Protein AF-A7RLJ4-F1 (afdb_monomer_lite)

Sequence (159 aa):
MVGRREELPMQPDPDSHIIAGSSSRPVVSLSKNRLIIITVVILLVVVLVGVLSGVLSDKYAVERTRREFQNQQKGKRGGVSTTAVSPTTKPNPLGPEPWYKVRLPTNVIPVHYDLFLHPNLTTGTFEGEVEILVDVLQETEYILVHTNGMTVSKSSVPS

pLDDT: mean 76.14, std 19.87, range [31.91, 98.19]

Foldseek 3Di:
DDDDDDDDPDDDDPPPPPPPPPPPDPPDDDDPVNVVVVVVVVVVVVVVVVCVCVVCVVPPPPPPVVVVVVVPPPDDDDDDDDDDDDPPDPDDDPDPDPDDDPDDDPQKAWDDKDKAKDADPVVRDIDIDIDTDIDGNDDDPDDDDDDDPDDDPDDDDDD

Secondary structure (DSSP, 8-state):
----------PPPTT----------------HHHHHHHHHHHHHHHHHHHHHHHHTTTT---SSHHHHHHTTSSS---------------PPPSSS-S--SSSPPSSEEEEEEEEEEEEETTTTEEEEEEEEEEEESS--S------SS----------

Structure (mmCIF, N/CA/C/O backbone):
data_AF-A7RLJ4-F1
#
_entry.id   AF-A7RLJ4-F1
#
loop_
_atom_site.group_PDB
_atom_site.id
_atom_site.type_symbol
_atom_site.label_atom_id
_atom_site.label_alt_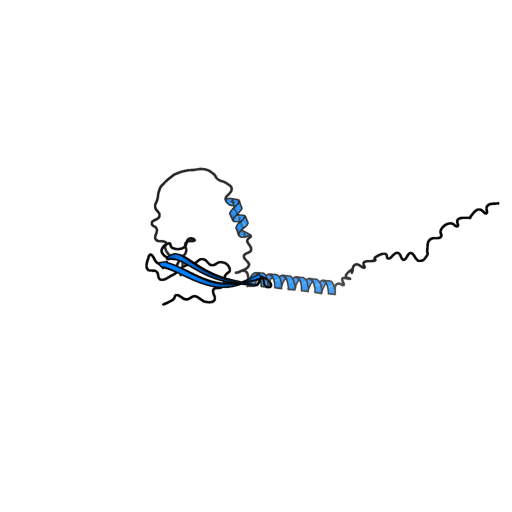id
_atom_site.label_comp_id
_atom_site.label_asym_id
_atom_site.label_entity_id
_atom_site.label_seq_id
_atom_site.pdbx_PDB_ins_code
_atom_site.Cartn_x
_atom_site.Cartn_y
_atom_site.Cartn_z
_atom_site.occupancy
_atom_site.B_iso_or_equiv
_atom_site.auth_seq_id
_atom_site.auth_comp_id
_atom_site.auth_asym_id
_atom_site.auth_atom_id
_atom_site.pdbx_PDB_model_num
ATOM 1 N N . MET A 1 1 ? 39.992 -48.633 -81.758 1.00 44.91 1 MET A N 1
ATOM 2 C CA . MET A 1 1 ? 41.140 -48.164 -80.954 1.00 44.91 1 MET A CA 1
ATOM 3 C C . MET A 1 1 ? 40.666 -47.012 -80.090 1.00 44.91 1 MET A C 1
ATOM 5 O O . MET A 1 1 ? 40.201 -46.014 -80.619 1.00 44.91 1 MET A O 1
ATOM 9 N N . VAL A 1 2 ? 40.659 -47.236 -78.779 1.00 50.72 2 VAL A N 1
ATOM 10 C CA . VAL A 1 2 ? 40.140 -46.332 -77.747 1.00 50.72 2 VAL A CA 1
ATOM 11 C C . VAL A 1 2 ? 41.128 -45.179 -77.557 1.00 50.72 2 VAL A C 1
ATOM 13 O O . VAL A 1 2 ? 42.277 -45.417 -77.193 1.00 50.72 2 VAL A O 1
ATOM 16 N N . GLY A 1 3 ? 40.696 -43.947 -77.829 1.00 58.75 3 GLY A N 1
ATOM 17 C CA . GLY A 1 3 ? 41.466 -42.741 -77.526 1.00 58.75 3 GLY A CA 1
ATOM 18 C C . GLY A 1 3 ? 41.442 -42.472 -76.023 1.00 58.75 3 GLY A C 1
ATOM 19 O O . GLY A 1 3 ? 40.391 -42.169 -75.461 1.00 58.75 3 GLY A O 1
ATOM 20 N N . ARG A 1 4 ? 42.595 -42.643 -75.374 1.00 66.88 4 ARG A N 1
ATOM 21 C CA . ARG A 1 4 ? 42.845 -42.361 -73.955 1.00 66.88 4 ARG A CA 1
ATOM 22 C C . ARG A 1 4 ? 42.588 -40.871 -73.682 1.00 66.88 4 ARG A C 1
ATOM 24 O O . ARG A 1 4 ? 43.203 -40.023 -74.319 1.00 66.88 4 ARG A O 1
ATOM 31 N N . ARG A 1 5 ? 41.662 -40.562 -72.769 1.00 58.84 5 ARG A N 1
ATOM 32 C CA . ARG A 1 5 ? 41.445 -39.206 -72.242 1.00 58.84 5 ARG A CA 1
ATOM 33 C C . ARG A 1 5 ? 42.624 -38.867 -71.327 1.00 58.84 5 ARG A C 1
ATOM 35 O O . ARG A 1 5 ? 42.794 -39.520 -70.304 1.00 58.84 5 ARG A O 1
ATOM 42 N N . GLU A 1 6 ? 43.443 -37.904 -71.726 1.00 67.50 6 GLU A N 1
ATOM 43 C CA . GLU A 1 6 ? 44.441 -37.280 -70.853 1.00 67.50 6 GLU A CA 1
ATOM 44 C C . GLU A 1 6 ? 43.678 -36.354 -69.887 1.00 67.50 6 GLU A C 1
ATOM 46 O O . GLU A 1 6 ? 43.123 -35.339 -70.311 1.00 67.50 6 GLU A O 1
ATOM 51 N N . GLU A 1 7 ? 43.564 -36.729 -68.609 1.00 63.50 7 GLU A N 1
ATOM 52 C CA . GLU A 1 7 ? 43.078 -35.814 -67.571 1.00 63.50 7 GLU A CA 1
ATOM 53 C C . GLU A 1 7 ? 44.151 -34.756 -67.304 1.00 63.50 7 GLU A C 1
ATOM 55 O O . GLU A 1 7 ? 45.237 -35.057 -66.809 1.00 63.50 7 GLU A O 1
ATOM 60 N N . LEU A 1 8 ? 43.853 -33.507 -67.664 1.00 65.44 8 LEU A N 1
ATOM 61 C CA . LEU A 1 8 ? 44.712 -32.367 -67.365 1.00 65.44 8 LEU A CA 1
ATOM 62 C C . LEU A 1 8 ? 44.724 -32.123 -65.846 1.00 65.44 8 LEU A C 1
ATOM 64 O O . LEU A 1 8 ? 43.649 -32.088 -65.239 1.00 65.44 8 LEU A O 1
ATOM 68 N N . PRO A 1 9 ? 45.898 -31.925 -65.216 1.00 68.88 9 PRO A N 1
ATOM 69 C CA . PRO A 1 9 ? 45.961 -31.595 -63.801 1.00 68.88 9 PRO A CA 1
ATOM 70 C C . PRO A 1 9 ? 45.218 -30.281 -63.547 1.00 68.88 9 PRO A C 1
ATOM 72 O O . PRO A 1 9 ? 45.470 -29.261 -64.186 1.00 68.88 9 PRO A O 1
ATOM 75 N N . MET A 1 10 ? 44.269 -30.354 -62.618 1.00 59.31 10 MET A N 1
ATOM 76 C CA . MET A 1 10 ? 43.370 -29.280 -62.216 1.00 59.31 10 MET A CA 1
ATOM 77 C C . MET A 1 10 ? 44.191 -28.074 -61.740 1.00 59.31 10 MET A C 1
ATOM 79 O O . MET A 1 10 ? 44.832 -28.115 -60.689 1.00 59.31 10 MET A O 1
ATOM 83 N N . GLN A 1 11 ? 44.217 -27.014 -62.543 1.00 72.25 11 GLN A N 1
ATOM 84 C CA . GLN A 1 11 ? 44.875 -25.765 -62.185 1.00 72.25 11 GLN A CA 1
ATOM 85 C C . GLN A 1 11 ? 43.960 -25.019 -61.200 1.00 72.25 11 GLN A C 1
ATOM 87 O O . GLN A 1 11 ? 42.762 -24.919 -61.475 1.00 72.25 11 GLN A O 1
ATOM 92 N N . PRO A 1 12 ? 44.465 -24.551 -60.043 1.00 65.00 12 PRO A N 1
ATOM 93 C CA . PRO A 1 12 ? 43.629 -23.882 -59.056 1.00 65.00 12 PRO A CA 1
ATOM 94 C C . PRO A 1 12 ? 43.007 -22.624 -59.669 1.00 65.00 12 PRO A C 1
ATOM 96 O O . PRO A 1 12 ? 43.699 -21.828 -60.305 1.00 65.00 12 PRO A O 1
ATOM 99 N N . ASP A 1 13 ? 41.695 -22.498 -59.491 1.00 69.69 13 ASP A N 1
ATOM 100 C CA . ASP A 1 13 ? 40.877 -21.395 -59.984 1.00 69.69 13 ASP A CA 1
ATOM 101 C C . ASP A 1 13 ? 41.392 -20.058 -59.410 1.00 69.69 13 ASP A C 1
ATOM 103 O O . ASP A 1 13 ? 41.461 -19.918 -58.181 1.00 69.69 13 ASP A O 1
ATOM 107 N N . PRO A 1 14 ? 41.790 -19.082 -60.251 1.00 62.22 14 PRO A N 1
ATOM 108 C CA . PRO A 1 14 ? 42.254 -17.778 -59.781 1.00 62.22 14 PRO A CA 1
ATOM 109 C C . PRO A 1 14 ? 41.171 -16.980 -59.037 1.00 62.22 14 PRO A C 1
ATOM 111 O O . PRO A 1 14 ? 41.517 -16.035 -58.326 1.00 62.22 14 PRO A O 1
ATOM 114 N N . ASP A 1 15 ? 39.900 -17.384 -59.126 1.00 57.25 15 ASP A N 1
ATOM 115 C CA . ASP A 1 15 ? 38.774 -16.652 -58.544 1.00 57.25 15 ASP A CA 1
ATOM 116 C C . ASP A 1 15 ? 38.345 -17.178 -57.164 1.00 57.25 15 ASP A C 1
ATOM 118 O O . ASP A 1 15 ? 37.276 -16.821 -56.655 1.00 57.25 15 ASP A O 1
ATOM 122 N N . SER A 1 16 ? 39.196 -17.960 -56.479 1.00 57.28 16 SER A N 1
ATOM 123 C CA . SER A 1 16 ? 39.023 -18.205 -55.044 1.00 57.28 16 SER A CA 1
ATOM 124 C C . SER A 1 16 ? 39.287 -16.908 -54.267 1.00 57.28 16 SER A C 1
ATOM 126 O O . SER A 1 16 ? 40.357 -16.689 -53.694 1.00 57.28 16 SER A O 1
ATOM 128 N N . HIS A 1 17 ? 38.293 -16.024 -54.243 1.00 54.69 17 HIS A N 1
ATOM 129 C CA . HIS A 1 17 ? 38.220 -14.911 -53.316 1.00 54.69 17 HIS A CA 1
ATOM 130 C C . HIS A 1 17 ? 38.158 -15.478 -51.896 1.00 54.69 17 HIS A C 1
ATOM 132 O O . HIS A 1 17 ? 37.096 -15.730 -51.330 1.00 54.69 17 HIS A O 1
ATOM 138 N N . ILE A 1 18 ? 39.336 -15.675 -51.308 1.00 54.84 18 ILE A N 1
ATOM 139 C CA . ILE A 1 18 ? 39.520 -15.799 -49.871 1.00 54.84 18 ILE A CA 1
ATOM 140 C C . ILE A 1 18 ? 39.026 -14.478 -49.272 1.00 54.84 18 ILE A C 1
ATOM 142 O O . ILE A 1 18 ? 39.761 -13.492 -49.213 1.00 54.84 18 ILE A O 1
ATOM 146 N N . ILE A 1 19 ? 37.768 -14.433 -48.825 1.00 56.25 19 ILE A N 1
ATOM 147 C CA . ILE A 1 19 ? 37.310 -13.379 -47.919 1.00 56.25 19 ILE A CA 1
ATOM 148 C C . ILE A 1 19 ? 37.901 -13.704 -46.547 1.00 56.25 19 ILE A C 1
ATOM 150 O O . ILE A 1 19 ? 37.258 -14.267 -45.663 1.00 56.25 19 ILE A O 1
ATOM 154 N N . ALA A 1 20 ? 39.182 -13.373 -46.386 1.00 55.41 20 ALA A N 1
ATOM 155 C CA . ALA A 1 20 ? 39.788 -13.215 -45.081 1.00 55.41 20 ALA A CA 1
ATOM 156 C C . ALA A 1 20 ? 39.087 -12.028 -44.414 1.00 55.41 20 ALA A C 1
ATOM 158 O O . ALA A 1 20 ? 39.314 -10.870 -44.765 1.00 55.41 20 ALA A O 1
ATOM 159 N N . GLY A 1 21 ? 38.197 -12.324 -43.469 1.00 54.25 21 GLY A N 1
ATOM 160 C CA . GLY A 1 21 ? 37.635 -11.336 -42.563 1.00 54.25 21 GLY A CA 1
ATOM 161 C C . GLY A 1 21 ? 38.750 -10.685 -41.750 1.00 54.25 21 GLY A C 1
ATOM 162 O O . GLY A 1 21 ? 39.074 -11.132 -40.654 1.00 54.25 21 GLY A O 1
ATOM 163 N N . SER A 1 22 ? 39.334 -9.609 -42.275 1.00 52.22 22 SER A N 1
ATOM 164 C CA . SER A 1 22 ? 40.120 -8.673 -41.483 1.00 52.22 22 SER A CA 1
ATOM 165 C C . SER A 1 22 ? 39.142 -7.801 -40.705 1.00 52.22 22 SER A C 1
ATOM 167 O O . SER A 1 22 ? 38.756 -6.709 -41.126 1.00 52.22 22 SER A O 1
ATOM 169 N N . SER A 1 23 ? 38.693 -8.306 -39.554 1.00 56.47 23 SER A N 1
ATOM 170 C CA . SER A 1 23 ? 38.103 -7.453 -38.531 1.00 56.47 23 SER A CA 1
ATOM 171 C C . SER A 1 23 ? 39.199 -6.502 -38.053 1.00 56.47 23 SER A C 1
ATOM 173 O O . SER A 1 23 ? 40.025 -6.850 -37.204 1.00 56.47 23 SER A O 1
ATOM 175 N N . SER A 1 24 ? 39.231 -5.309 -38.637 1.00 56.31 24 SER A N 1
ATOM 176 C CA . SER A 1 24 ? 40.083 -4.218 -38.188 1.00 56.31 24 SER A CA 1
ATOM 177 C C . SER A 1 24 ? 39.654 -3.856 -36.768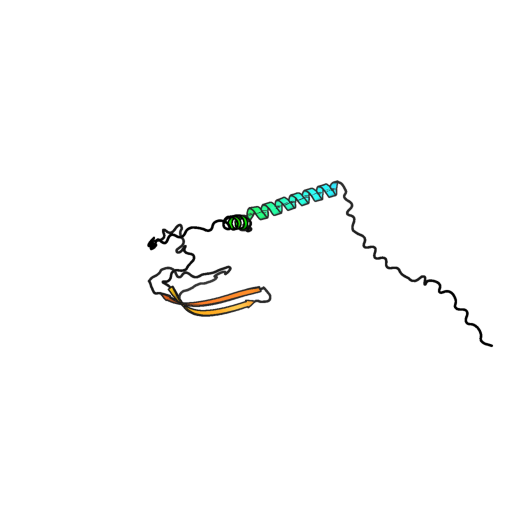 1.00 56.31 24 SER A C 1
ATOM 179 O O . SER A 1 24 ? 38.637 -3.197 -36.558 1.00 56.31 24 SER A O 1
ATOM 181 N N . ARG A 1 25 ? 40.396 -4.344 -35.770 1.00 59.38 25 ARG A N 1
ATOM 182 C CA . ARG A 1 25 ? 40.241 -3.896 -34.386 1.00 59.38 25 ARG A CA 1
ATOM 183 C C . ARG A 1 25 ? 40.599 -2.410 -34.355 1.00 59.38 25 ARG A C 1
ATOM 185 O O . ARG A 1 25 ? 41.710 -2.079 -34.771 1.00 59.38 25 ARG A O 1
ATOM 192 N N . PRO A 1 26 ? 39.722 -1.511 -33.877 1.00 55.09 26 PRO A N 1
ATOM 193 C CA . PRO A 1 26 ? 40.091 -0.116 -33.714 1.00 55.09 26 PRO A CA 1
ATOM 194 C C . PRO A 1 26 ? 41.138 -0.027 -32.599 1.00 55.09 26 PRO A C 1
ATOM 196 O O . PRO A 1 26 ? 40.820 -0.028 -31.412 1.00 55.09 26 PRO A O 1
ATOM 199 N N . VAL A 1 27 ? 42.413 0.004 -32.979 1.00 61.41 27 VAL A N 1
ATOM 200 C CA . VAL A 1 27 ? 43.509 0.343 -32.072 1.00 61.41 27 VAL A CA 1
ATOM 201 C C . VAL A 1 27 ? 43.458 1.851 -31.875 1.00 61.41 27 VAL A C 1
ATOM 203 O O . VAL A 1 27 ? 43.827 2.628 -32.754 1.00 61.41 27 VAL A O 1
ATOM 206 N N . VAL A 1 28 ? 42.918 2.268 -30.731 1.00 63.53 28 VAL A N 1
ATOM 207 C CA . VAL A 1 28 ? 42.845 3.677 -30.344 1.00 63.53 28 VAL A CA 1
ATOM 208 C C . VAL A 1 28 ? 44.274 4.202 -30.210 1.00 63.53 28 VAL A C 1
ATOM 210 O O . VAL A 1 28 ? 45.033 3.751 -29.354 1.00 63.53 28 VAL A O 1
ATOM 213 N N . SER A 1 29 ? 44.660 5.156 -31.055 1.00 66.69 29 SER A N 1
ATOM 214 C CA . SER A 1 29 ? 45.949 5.834 -30.941 1.00 66.69 29 SER A CA 1
ATOM 215 C C . SER A 1 29 ? 45.877 6.880 -29.822 1.00 66.69 29 SER A C 1
ATOM 217 O O . SER A 1 29 ? 45.297 7.961 -29.958 1.00 66.69 29 SER A O 1
ATOM 219 N N . LEU A 1 30 ? 46.434 6.540 -28.658 1.00 59.56 30 LEU A N 1
ATOM 220 C CA . LEU A 1 30 ? 46.489 7.437 -27.506 1.00 59.56 30 LEU A CA 1
ATOM 221 C C . LEU A 1 30 ? 47.633 8.445 -27.673 1.00 59.56 30 LEU A C 1
ATOM 223 O O . LEU A 1 30 ? 48.796 8.138 -27.426 1.00 59.56 30 LEU A O 1
ATOM 227 N N . SER A 1 31 ? 47.302 9.682 -28.044 1.00 74.25 31 SER A N 1
ATOM 228 C CA . SER A 1 31 ? 48.196 10.820 -27.815 1.00 74.25 31 SER A CA 1
ATOM 229 C C . SER A 1 31 ? 48.055 11.317 -26.369 1.00 74.25 31 SER A C 1
ATOM 231 O O . SER A 1 31 ? 46.990 11.199 -25.761 1.00 74.25 31 SER A O 1
ATOM 233 N N . LYS A 1 32 ? 49.125 11.887 -25.798 1.00 77.12 32 LYS A N 1
ATOM 234 C CA . LYS A 1 32 ? 49.188 12.330 -24.387 1.00 77.12 32 LYS A CA 1
ATOM 235 C C . LYS A 1 32 ? 48.008 13.229 -23.984 1.00 77.12 32 LYS A C 1
ATOM 237 O O . LYS A 1 32 ? 47.444 13.057 -22.912 1.00 77.12 32 LYS A O 1
ATOM 242 N N . ASN A 1 33 ? 47.569 14.123 -24.869 1.00 75.44 33 ASN A N 1
ATOM 243 C CA . ASN A 1 33 ? 46.427 15.010 -24.631 1.00 75.44 33 ASN A CA 1
ATOM 244 C C . ASN A 1 33 ? 45.094 14.248 -24.596 1.00 75.44 33 ASN A C 1
ATOM 246 O O . ASN A 1 33 ? 44.237 14.563 -23.779 1.00 75.44 33 ASN A O 1
ATOM 250 N N . ARG A 1 34 ? 44.925 13.214 -25.434 1.00 84.31 34 ARG A N 1
ATOM 251 C CA . ARG A 1 34 ? 43.736 12.347 -25.401 1.00 84.31 34 ARG A CA 1
ATOM 252 C C . ARG A 1 34 ? 43.690 11.533 -24.111 1.00 84.31 34 ARG A C 1
ATOM 254 O O . ARG A 1 34 ? 42.616 11.397 -23.542 1.00 84.31 34 ARG A O 1
ATOM 261 N N . LEU A 1 35 ? 44.841 11.066 -23.617 1.00 82.31 35 LEU A N 1
ATOM 262 C CA . LEU A 1 35 ? 44.933 10.400 -22.315 1.00 82.31 35 LEU A CA 1
ATOM 263 C C . LEU A 1 35 ? 44.501 11.343 -21.181 1.00 82.31 35 LEU A C 1
ATOM 265 O O . LEU A 1 35 ? 43.694 10.941 -20.355 1.00 82.31 35 LEU A O 1
ATOM 269 N N . ILE A 1 36 ? 44.973 12.595 -21.180 1.00 88.00 36 ILE A N 1
ATOM 270 C CA . ILE A 1 36 ? 44.590 13.601 -20.172 1.00 88.00 36 ILE A CA 1
ATOM 271 C C . ILE A 1 36 ? 43.087 13.900 -20.228 1.00 88.00 36 ILE A C 1
ATOM 273 O O . ILE A 1 36 ? 42.430 13.981 -19.197 1.00 88.00 36 ILE A O 1
ATOM 277 N N . ILE A 1 37 ? 42.514 14.035 -21.425 1.00 89.75 37 ILE A N 1
ATOM 278 C CA . ILE A 1 37 ? 41.071 14.260 -21.569 1.00 89.75 37 ILE A CA 1
ATOM 279 C C . ILE A 1 37 ? 40.294 13.055 -21.029 1.00 89.75 37 ILE A C 1
ATOM 281 O O . ILE A 1 37 ? 39.355 13.233 -20.262 1.00 89.75 37 ILE A O 1
ATOM 285 N N . ILE A 1 38 ? 40.705 11.831 -21.367 1.00 90.50 38 ILE A N 1
ATOM 286 C CA . ILE A 1 38 ? 40.050 10.610 -20.887 1.00 90.50 38 ILE A CA 1
ATOM 287 C C . ILE A 1 38 ? 40.150 10.498 -19.360 1.00 90.50 38 ILE A C 1
ATOM 289 O O . ILE A 1 38 ? 39.150 10.185 -18.721 1.00 90.50 38 ILE A O 1
ATOM 293 N N . THR A 1 39 ? 41.303 10.792 -18.751 1.00 89.62 39 THR A N 1
ATOM 294 C CA . THR A 1 39 ? 41.447 10.742 -17.286 1.00 89.62 39 THR A CA 1
ATOM 295 C C . THR A 1 39 ? 40.591 11.796 -16.593 1.00 89.62 39 THR A C 1
ATOM 297 O O . THR A 1 39 ? 39.926 11.474 -15.612 1.00 89.62 39 THR A O 1
ATOM 300 N N . VAL A 1 40 ? 40.535 13.023 -17.120 1.00 94.81 40 VAL A N 1
ATOM 301 C CA . VAL A 1 40 ? 39.655 14.078 -16.595 1.00 94.81 40 VAL A CA 1
ATOM 302 C C . VAL A 1 40 ? 38.186 13.675 -16.724 1.00 94.81 40 VAL A C 1
ATOM 304 O O . VAL A 1 40 ? 37.441 13.815 -15.760 1.00 94.81 40 VAL A O 1
ATOM 307 N N . VAL A 1 41 ? 37.774 13.111 -17.864 1.00 94.94 41 VAL A N 1
ATOM 308 C CA . VAL A 1 41 ? 36.401 12.626 -18.080 1.00 94.94 41 VAL A CA 1
ATOM 309 C C . VAL A 1 41 ? 36.054 11.496 -17.110 1.00 94.94 41 VAL A C 1
ATOM 311 O O . VAL A 1 41 ? 34.984 11.529 -16.511 1.00 94.94 41 VAL A O 1
ATOM 314 N N . ILE A 1 42 ? 36.954 10.532 -16.893 1.00 93.38 42 ILE A N 1
ATOM 315 C CA . ILE A 1 42 ? 36.747 9.442 -15.925 1.00 93.38 42 ILE A CA 1
ATOM 316 C C . ILE A 1 42 ? 36.586 10.001 -14.508 1.00 93.38 42 ILE A C 1
ATOM 318 O O . ILE A 1 42 ? 35.659 9.604 -13.806 1.00 93.38 42 ILE A O 1
ATOM 322 N N . LEU A 1 43 ? 37.436 10.946 -14.091 1.00 93.75 43 LEU A N 1
ATOM 323 C CA . LEU A 1 43 ? 37.313 11.586 -12.777 1.00 93.75 43 LEU A CA 1
ATOM 324 C C . LEU A 1 43 ? 35.986 12.342 -12.637 1.00 93.75 43 LEU A C 1
ATOM 326 O O . LEU A 1 43 ? 35.330 12.232 -11.604 1.00 93.75 43 LEU A O 1
ATOM 330 N N . LEU A 1 44 ? 35.548 13.043 -13.685 1.00 93.94 44 LEU A N 1
ATOM 331 C CA . LEU A 1 44 ? 34.267 13.754 -13.707 1.00 93.94 44 LEU A CA 1
ATOM 332 C C . LEU A 1 44 ? 33.082 12.781 -13.573 1.00 93.94 44 LEU A C 1
ATOM 334 O O . LEU A 1 44 ? 32.160 13.033 -12.799 1.00 93.94 44 LEU A O 1
ATOM 338 N N . VAL A 1 45 ? 33.133 11.631 -14.255 1.00 94.12 45 VAL A N 1
ATOM 339 C CA . VAL A 1 45 ? 32.119 10.569 -14.143 1.00 94.12 45 VAL A CA 1
ATOM 340 C C . VAL A 1 45 ? 32.099 9.963 -12.738 1.00 94.12 45 VAL A C 1
ATOM 342 O O . VAL A 1 45 ? 31.021 9.778 -12.181 1.00 94.12 45 VAL A O 1
ATOM 345 N N . VAL A 1 46 ? 33.260 9.699 -12.130 1.00 93.19 46 VAL A N 1
ATOM 346 C CA . VAL A 1 46 ? 33.343 9.179 -10.752 1.00 93.19 46 VAL A CA 1
ATOM 347 C C . VAL A 1 46 ? 32.737 10.166 -9.753 1.00 93.19 46 VAL A C 1
ATOM 349 O O . VAL A 1 46 ? 31.970 9.754 -8.884 1.00 93.19 46 VAL A O 1
ATOM 352 N N . VAL A 1 47 ? 33.018 11.464 -9.898 1.00 91.00 47 VAL A N 1
ATOM 353 C CA . VAL A 1 47 ? 32.419 12.511 -9.056 1.00 91.00 47 VAL A CA 1
ATOM 354 C C . VAL A 1 47 ? 30.906 12.571 -9.258 1.00 91.00 47 VAL A C 1
ATOM 356 O O . VAL A 1 47 ? 30.175 12.592 -8.274 1.00 91.00 47 VAL A O 1
ATOM 359 N N . LEU A 1 48 ? 30.418 12.524 -10.500 1.00 90.19 48 LEU A N 1
ATOM 360 C CA . LEU A 1 48 ? 28.980 12.502 -10.787 1.00 90.19 48 LEU A CA 1
ATOM 361 C C . LEU A 1 48 ? 28.284 11.294 -10.154 1.00 90.19 48 LEU A C 1
ATOM 363 O O . LEU A 1 48 ? 27.274 11.465 -9.480 1.00 90.19 48 LEU A O 1
ATOM 367 N N . VAL A 1 49 ? 28.830 10.086 -10.309 1.00 88.75 49 VAL A N 1
ATOM 368 C CA . VAL A 1 49 ? 28.266 8.869 -9.702 1.00 88.75 49 VAL A CA 1
ATOM 369 C C . VAL A 1 49 ? 28.307 8.947 -8.175 1.00 88.75 49 VAL A C 1
ATOM 371 O O . VAL A 1 49 ? 27.341 8.559 -7.520 1.00 88.75 49 VAL A O 1
ATOM 374 N N . GLY A 1 50 ? 29.390 9.478 -7.601 1.00 85.25 50 GLY A N 1
ATOM 375 C CA . GLY A 1 50 ? 29.532 9.675 -6.158 1.00 85.25 50 GLY A CA 1
ATOM 376 C C . GLY A 1 50 ? 28.524 10.675 -5.594 1.00 85.25 50 GLY A C 1
ATOM 377 O O . GLY A 1 50 ? 27.889 10.395 -4.582 1.00 85.25 50 GLY A O 1
ATOM 378 N N . VAL A 1 51 ? 28.313 11.803 -6.275 1.00 87.62 51 VAL A N 1
ATOM 379 C CA . VAL A 1 51 ? 27.314 12.811 -5.895 1.00 87.62 51 VAL A CA 1
ATOM 380 C C . VAL A 1 51 ? 25.898 12.264 -6.072 1.00 87.62 51 VAL A C 1
ATOM 382 O O . VAL A 1 51 ? 25.088 12.428 -5.171 1.00 87.62 51 VAL A O 1
ATOM 385 N N . LEU A 1 52 ? 25.595 11.551 -7.162 1.00 80.62 52 LEU A N 1
ATOM 386 C CA . LEU A 1 52 ? 24.289 10.904 -7.359 1.00 80.62 52 LEU A CA 1
ATOM 387 C C . LEU A 1 52 ? 24.006 9.832 -6.296 1.00 80.62 52 LEU A C 1
ATOM 389 O O . LEU A 1 52 ? 22.888 9.746 -5.793 1.00 80.62 52 LEU A O 1
ATOM 393 N N . SER A 1 53 ? 25.021 9.050 -5.919 1.00 73.31 53 SER A N 1
ATOM 394 C CA . SER A 1 53 ? 24.909 8.064 -4.836 1.00 73.31 53 SER A CA 1
ATOM 395 C C . SER A 1 53 ? 24.748 8.745 -3.473 1.00 73.31 53 SER A C 1
ATOM 397 O O . SER A 1 53 ? 23.958 8.285 -2.660 1.00 73.31 53 SER A O 1
ATOM 399 N N . GLY A 1 54 ? 25.464 9.849 -3.230 1.00 73.50 54 GLY A N 1
ATOM 400 C CA . GLY A 1 54 ? 25.452 10.581 -1.962 1.00 73.50 54 GLY A CA 1
ATOM 401 C C . GLY A 1 54 ? 24.200 11.433 -1.736 1.00 73.50 54 GLY A C 1
ATOM 402 O O . GLY A 1 54 ? 23.655 11.428 -0.639 1.00 73.50 54 GLY A O 1
ATOM 403 N N . VAL A 1 55 ? 23.704 12.123 -2.767 1.00 79.12 55 VAL A N 1
ATOM 404 C CA . VAL A 1 55 ? 22.495 12.973 -2.707 1.00 79.12 55 VAL A CA 1
ATOM 405 C C . VAL A 1 55 ? 21.219 12.136 -2.545 1.00 79.12 55 VAL A C 1
ATOM 407 O O . VAL A 1 55 ? 20.203 12.644 -2.081 1.00 79.12 55 VAL A O 1
ATOM 410 N N . LEU A 1 56 ? 21.275 10.838 -2.855 1.00 59.50 56 LEU A N 1
ATOM 411 C CA . LEU A 1 56 ? 20.170 9.896 -2.674 1.00 59.50 56 LEU A CA 1
ATOM 412 C C . LEU A 1 56 ? 20.500 8.776 -1.661 1.00 59.50 56 LEU A C 1
ATOM 414 O O . LEU A 1 56 ? 19.875 7.712 -1.679 1.00 59.50 56 LEU A O 1
ATOM 418 N N . SER A 1 57 ? 21.474 8.993 -0.767 1.00 63.75 57 SER A N 1
ATOM 419 C CA . SER A 1 57 ? 21.886 8.002 0.246 1.00 63.75 57 SER A CA 1
ATOM 420 C C . SER A 1 57 ? 20.790 7.666 1.255 1.00 63.75 57 SER A C 1
ATOM 422 O O . SER A 1 57 ? 20.772 6.549 1.766 1.00 63.75 57 SER A O 1
ATOM 424 N N . ASP A 1 58 ? 19.818 8.553 1.467 1.00 61.44 58 ASP A N 1
ATOM 425 C CA . ASP A 1 58 ? 18.656 8.224 2.299 1.00 61.44 58 ASP A CA 1
ATOM 426 C C . ASP A 1 58 ? 17.738 7.173 1.635 1.00 61.44 58 ASP A C 1
ATOM 428 O O . ASP A 1 58 ? 16.846 6.636 2.290 1.00 61.44 58 ASP A O 1
ATOM 432 N N . LYS A 1 59 ? 17.954 6.828 0.347 1.00 56.94 59 LYS A N 1
ATOM 433 C CA . LYS A 1 59 ? 17.137 5.850 -0.405 1.00 56.94 59 LYS A CA 1
ATOM 434 C C . LYS A 1 59 ? 17.895 4.693 -1.076 1.00 56.94 59 LYS A C 1
ATOM 436 O O . LYS A 1 59 ? 17.255 3.704 -1.421 1.00 56.94 59 LYS A O 1
ATOM 441 N N . TYR A 1 60 ? 19.223 4.743 -1.218 1.00 59.22 60 TYR A N 1
ATOM 442 C CA . TYR A 1 60 ? 20.045 3.638 -1.754 1.00 59.22 60 TYR A CA 1
ATOM 443 C C . TYR A 1 60 ? 20.760 2.817 -0.673 1.00 59.22 60 TYR A C 1
ATOM 445 O O . TYR A 1 60 ? 21.870 2.330 -0.903 1.00 59.22 60 TYR A O 1
ATOM 453 N N . ALA A 1 61 ? 20.147 2.627 0.499 1.00 58.88 61 ALA A N 1
ATOM 454 C CA . ALA A 1 61 ? 20.613 1.662 1.495 1.00 58.88 61 ALA A CA 1
ATOM 455 C C . ALA A 1 61 ? 20.517 0.228 0.931 1.00 58.88 61 ALA A C 1
ATOM 457 O O . ALA A 1 61 ? 19.614 -0.548 1.221 1.00 58.88 61 ALA A O 1
ATOM 458 N N . VAL A 1 62 ? 21.471 -0.112 0.070 1.00 61.28 62 VAL A N 1
ATOM 459 C CA . VAL A 1 62 ? 21.762 -1.447 -0.424 1.00 61.28 62 VAL A CA 1
ATOM 460 C C . VAL A 1 62 ? 22.200 -2.259 0.784 1.00 61.28 62 VAL A C 1
ATOM 462 O O . VAL A 1 62 ? 23.309 -2.074 1.270 1.00 61.28 62 VAL A O 1
ATOM 465 N N . GLU A 1 63 ? 21.281 -3.066 1.317 1.00 59.16 63 GLU A N 1
ATOM 466 C CA . GLU A 1 63 ? 21.329 -4.485 1.734 1.00 59.16 63 GLU A CA 1
ATOM 467 C C . GLU A 1 63 ? 22.674 -5.147 2.170 1.00 59.16 63 GLU A C 1
ATOM 469 O O . GLU A 1 63 ? 22.718 -6.357 2.397 1.00 59.16 63 GLU A O 1
ATOM 474 N N . ARG A 1 64 ? 23.794 -4.430 2.329 1.00 56.81 64 ARG A N 1
ATOM 475 C CA . ARG A 1 64 ? 25.095 -4.960 2.779 1.00 56.81 64 ARG A CA 1
ATOM 476 C C . ARG A 1 64 ? 25.147 -5.141 4.289 1.00 56.81 64 ARG A C 1
ATOM 478 O O . ARG A 1 64 ? 25.742 -6.107 4.751 1.00 56.81 64 ARG A O 1
ATOM 485 N N . THR A 1 65 ? 24.432 -4.317 5.047 1.00 56.16 65 THR A N 1
ATOM 486 C CA . THR A 1 65 ? 24.356 -4.441 6.509 1.00 56.16 65 THR A CA 1
ATOM 487 C C . THR A 1 65 ? 23.589 -5.701 6.943 1.00 56.16 65 THR A C 1
ATOM 489 O O . THR A 1 65 ? 23.901 -6.309 7.963 1.00 56.16 65 THR A O 1
ATOM 492 N N . ARG A 1 66 ? 22.629 -6.184 6.139 1.00 60.94 66 ARG A N 1
ATOM 493 C CA . ARG A 1 66 ? 21.799 -7.351 6.494 1.00 60.94 66 ARG A CA 1
ATOM 494 C C . ARG A 1 66 ? 22.563 -8.681 6.474 1.00 60.94 66 ARG A C 1
ATOM 496 O O . ARG A 1 66 ? 22.211 -9.600 7.216 1.00 60.94 66 ARG A O 1
ATOM 503 N N . ARG A 1 67 ? 23.624 -8.796 5.665 1.00 55.19 67 ARG A N 1
ATOM 504 C CA . ARG A 1 67 ? 24.425 -10.031 5.578 1.00 55.19 67 ARG A CA 1
ATOM 505 C C . ARG A 1 67 ? 25.378 -10.214 6.760 1.00 55.19 67 ARG A C 1
ATOM 507 O O . ARG A 1 67 ? 25.663 -11.354 7.116 1.00 55.19 67 ARG A O 1
ATOM 514 N N . GLU A 1 68 ? 25.798 -9.132 7.412 1.00 59.09 68 GLU A N 1
ATOM 515 C CA . GLU A 1 68 ? 26.623 -9.211 8.625 1.00 59.09 68 GLU A CA 1
ATOM 516 C C . GLU A 1 68 ? 25.793 -9.597 9.861 1.00 59.09 68 GLU A C 1
ATOM 518 O O . GLU A 1 68 ? 26.247 -10.397 10.679 1.00 59.09 68 GLU A O 1
ATOM 523 N N . PHE A 1 69 ? 24.530 -9.156 9.946 1.00 54.16 69 PHE A N 1
ATOM 524 C CA . PHE A 1 69 ? 23.629 -9.534 11.044 1.00 54.16 69 PHE A CA 1
ATOM 525 C C . PHE A 1 69 ? 23.125 -10.986 10.979 1.00 54.16 69 PHE A C 1
ATOM 527 O O . PHE A 1 69 ? 22.923 -11.611 12.020 1.00 54.16 69 PHE A O 1
ATOM 534 N N . GLN A 1 70 ? 22.950 -11.573 9.789 1.00 56.28 70 GLN A N 1
ATOM 535 C CA . GLN A 1 70 ? 22.499 -12.970 9.673 1.00 56.28 70 GLN A CA 1
ATOM 536 C C . GLN A 1 70 ? 23.584 -14.005 10.000 1.00 56.28 70 GLN A C 1
ATOM 538 O O . GLN A 1 70 ? 23.253 -15.129 10.382 1.00 56.28 70 GLN A O 1
ATOM 543 N N . ASN A 1 71 ? 24.867 -13.648 9.905 1.00 53.03 71 ASN A N 1
ATOM 544 C CA . ASN A 1 71 ? 25.955 -14.598 10.144 1.00 53.03 71 ASN A CA 1
ATOM 545 C C . ASN A 1 71 ? 26.336 -14.747 11.632 1.00 53.03 71 ASN A C 1
ATOM 547 O O . ASN A 1 71 ? 27.102 -15.645 11.971 1.00 53.03 71 ASN A O 1
ATOM 551 N N . GLN A 1 72 ? 25.770 -13.932 12.536 1.00 56.59 72 GLN A N 1
ATOM 552 C CA . GLN A 1 72 ? 26.022 -14.033 13.984 1.00 56.59 72 GLN A CA 1
ATOM 553 C C . GLN A 1 72 ? 25.018 -14.908 14.756 1.00 56.59 72 GLN A C 1
ATOM 555 O O . GLN A 1 72 ? 25.291 -15.271 15.897 1.00 56.59 72 GLN A O 1
ATOM 560 N N . GLN A 1 73 ? 23.882 -15.307 14.169 1.00 54.00 73 GLN A N 1
ATOM 561 C CA . GLN A 1 73 ? 22.865 -16.096 14.890 1.00 54.00 73 GLN A CA 1
ATOM 562 C C . GLN A 1 73 ? 22.949 -17.617 14.679 1.00 54.00 73 GLN A C 1
ATOM 564 O O . GLN A 1 73 ? 22.211 -18.372 15.313 1.00 54.00 73 GLN A O 1
ATOM 569 N N . LYS A 1 74 ? 23.891 -18.120 13.871 1.00 45.28 74 LYS A N 1
ATOM 570 C CA . LYS A 1 74 ? 24.104 -19.568 13.691 1.00 45.28 74 LYS A CA 1
ATOM 571 C C . LYS A 1 74 ? 25.092 -20.144 14.716 1.00 45.28 74 LYS A C 1
ATOM 573 O O . LYS A 1 74 ? 26.063 -20.798 14.348 1.00 45.28 74 LYS A O 1
ATOM 578 N N . GLY A 1 75 ? 24.853 -19.920 16.009 1.00 48.28 75 GLY A N 1
ATOM 579 C CA . GLY A 1 75 ? 25.755 -20.448 17.033 1.00 48.28 75 GLY A CA 1
ATOM 580 C C . GLY A 1 75 ? 25.371 -20.203 18.487 1.00 48.28 75 GLY A C 1
ATOM 581 O O . GLY A 1 75 ? 26.139 -19.561 19.188 1.00 48.28 75 GLY A O 1
ATOM 582 N N . LYS A 1 76 ? 24.245 -20.750 18.967 1.00 35.94 76 LYS A N 1
ATOM 583 C CA . LYS A 1 76 ? 24.160 -21.370 20.311 1.00 35.94 76 LYS A CA 1
ATOM 584 C C . LYS A 1 76 ? 22.776 -21.967 20.571 1.00 35.94 76 LYS A C 1
ATOM 586 O O . LYS A 1 76 ? 21.795 -21.262 20.772 1.00 35.94 76 LYS A O 1
ATOM 591 N N . ARG A 1 77 ? 22.723 -23.299 20.586 1.00 53.09 77 ARG A N 1
ATOM 592 C CA . ARG A 1 77 ? 21.666 -24.085 21.229 1.00 53.09 77 ARG A CA 1
ATOM 593 C C . ARG A 1 77 ? 21.935 -24.128 22.734 1.00 53.09 77 ARG A C 1
ATOM 595 O O . ARG A 1 77 ? 23.081 -24.339 23.122 1.00 53.09 77 ARG A O 1
ATOM 602 N N . GLY A 1 78 ? 20.876 -24.062 23.537 1.00 35.88 78 GLY A N 1
ATOM 603 C CA . GLY A 1 78 ? 20.853 -24.658 24.875 1.00 35.88 78 GLY A CA 1
ATOM 604 C C . GLY A 1 78 ? 20.191 -23.793 25.942 1.00 35.88 78 GLY A C 1
ATOM 605 O O . GLY A 1 78 ? 20.744 -22.766 26.316 1.00 35.88 78 GLY A O 1
ATOM 606 N N . GLY A 1 79 ? 19.061 -24.267 26.476 1.00 32.53 79 GLY A N 1
ATOM 607 C CA . GLY A 1 79 ? 18.571 -23.859 27.797 1.00 32.53 79 GLY A CA 1
ATOM 608 C C . GLY A 1 79 ? 17.087 -23.519 27.853 1.00 32.53 79 GLY A C 1
ATOM 609 O O . GLY A 1 79 ? 16.711 -22.362 27.738 1.00 32.53 79 GLY A O 1
ATOM 610 N N . VAL A 1 80 ? 16.251 -24.536 28.065 1.00 45.22 80 VAL A N 1
ATOM 611 C CA . VAL A 1 80 ? 14.846 -24.398 28.473 1.00 45.22 80 VAL A CA 1
ATOM 612 C C . VAL A 1 80 ? 14.779 -23.773 29.870 1.00 45.22 80 VAL A C 1
ATOM 614 O O . VAL A 1 80 ? 15.451 -24.241 30.786 1.00 45.22 80 VAL A O 1
ATOM 617 N N . SER A 1 81 ? 13.913 -22.779 30.057 1.00 37.50 81 SER A N 1
ATOM 618 C CA . SER A 1 81 ? 13.163 -22.597 31.303 1.00 37.50 81 SER A CA 1
ATOM 619 C C . SER A 1 81 ? 11.866 -21.857 31.012 1.00 37.50 81 SER A C 1
ATOM 621 O O . SER A 1 81 ? 11.844 -20.726 30.532 1.00 37.50 81 SER A O 1
ATOM 623 N N . THR A 1 82 ? 10.784 -22.573 31.273 1.00 44.84 82 THR A N 1
ATOM 624 C CA . THR A 1 82 ? 9.398 -22.137 31.275 1.00 44.84 82 THR A CA 1
ATOM 625 C C . THR A 1 82 ? 9.183 -21.164 32.432 1.00 44.84 82 THR A C 1
ATOM 627 O O . THR A 1 82 ? 9.305 -21.569 33.582 1.00 44.84 82 THR A O 1
ATOM 630 N N . THR A 1 83 ? 8.787 -19.925 32.144 1.00 31.91 83 THR A N 1
ATOM 631 C CA . THR A 1 83 ? 8.040 -19.098 33.101 1.00 31.91 83 THR A CA 1
ATOM 632 C C . THR A 1 83 ? 6.951 -18.376 32.328 1.00 31.91 83 THR A C 1
ATOM 634 O O . THR A 1 83 ? 7.224 -17.511 31.497 1.00 31.91 83 THR A O 1
ATOM 637 N N . ALA A 1 84 ? 5.706 -18.774 32.580 1.00 51.78 84 ALA A N 1
ATOM 638 C CA . ALA A 1 84 ? 4.531 -18.049 32.140 1.00 51.78 84 ALA A CA 1
ATOM 639 C C . ALA A 1 84 ? 4.551 -16.647 32.765 1.00 51.78 84 ALA A C 1
ATOM 641 O O . ALA A 1 84 ? 4.400 -16.500 33.975 1.00 51.78 84 ALA A O 1
ATOM 642 N N . VAL A 1 85 ? 4.738 -15.625 31.933 1.00 41.84 85 VAL A N 1
ATOM 643 C CA . VAL A 1 85 ? 4.453 -14.232 32.277 1.00 41.84 85 VAL A CA 1
ATOM 644 C C . VAL A 1 85 ? 3.602 -13.632 31.166 1.00 41.84 85 VAL A C 1
ATOM 646 O O . VAL A 1 85 ? 4.046 -13.451 30.033 1.00 41.84 85 VAL A O 1
ATOM 649 N N . SER A 1 86 ? 2.342 -13.363 31.496 1.00 44.16 86 SER A N 1
ATOM 650 C CA . SER A 1 86 ? 1.448 -12.525 30.703 1.00 44.16 86 SER A CA 1
ATOM 651 C C . SER A 1 86 ? 2.089 -11.153 30.474 1.00 44.16 86 SER A C 1
ATOM 653 O O . SER A 1 86 ? 2.478 -10.516 31.454 1.00 44.16 86 SER A O 1
ATOM 655 N N . PRO A 1 87 ? 2.154 -10.625 29.241 1.00 48.69 87 PRO A N 1
ATOM 656 C CA . PRO A 1 87 ? 2.521 -9.237 29.036 1.00 48.69 87 PRO A CA 1
ATOM 657 C C . PRO A 1 87 ? 1.252 -8.381 28.947 1.00 48.69 87 PRO A C 1
ATOM 659 O O . PRO A 1 87 ? 0.772 -8.070 27.858 1.00 48.69 87 PRO A O 1
ATOM 662 N N . THR A 1 88 ? 0.725 -7.946 30.093 1.00 47.94 88 THR A N 1
ATOM 663 C CA . THR A 1 88 ? -0.075 -6.712 30.140 1.00 47.94 88 THR A CA 1
ATOM 664 C C . THR A 1 88 ? 0.902 -5.545 30.242 1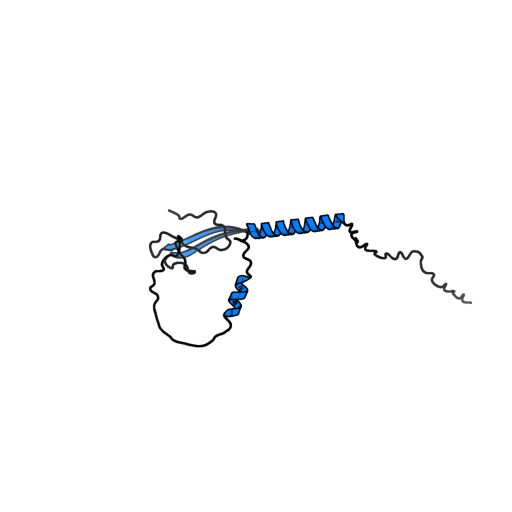.00 47.94 88 THR A C 1
ATOM 666 O O . THR A 1 88 ? 1.118 -4.992 31.315 1.00 47.94 88 THR A O 1
ATOM 669 N N . THR A 1 89 ? 1.509 -5.166 29.120 1.00 44.53 89 THR A N 1
ATOM 670 C CA . THR A 1 89 ? 2.238 -3.898 29.017 1.00 44.53 89 THR A CA 1
ATOM 671 C C . THR A 1 89 ? 1.529 -3.072 27.967 1.00 44.53 89 THR A C 1
ATOM 673 O O . THR A 1 89 ? 1.610 -3.377 26.775 1.00 44.53 89 THR A O 1
ATOM 676 N N . LYS A 1 90 ? 0.790 -2.051 28.426 1.00 53.56 90 LYS A N 1
ATOM 677 C CA . LYS A 1 90 ? 0.247 -1.004 27.561 1.00 53.56 90 LYS A CA 1
ATOM 678 C C . LYS A 1 90 ? 1.432 -0.428 26.791 1.00 53.56 90 LYS A C 1
ATOM 680 O O . LYS A 1 90 ? 2.347 0.107 27.419 1.00 53.56 90 LYS A O 1
ATOM 685 N N . PRO A 1 91 ? 1.476 -0.612 25.473 1.00 56.84 91 PRO A N 1
ATOM 686 C CA . PRO A 1 91 ? 2.659 -0.256 24.735 1.00 56.84 91 PRO A CA 1
ATOM 687 C C . PRO A 1 91 ? 2.760 1.292 24.705 1.00 56.84 91 PRO A C 1
ATOM 689 O O . PRO A 1 91 ? 1.874 1.949 24.164 1.00 56.84 91 PRO A O 1
ATOM 692 N N . ASN A 1 92 ? 3.814 1.887 25.280 1.00 57.44 92 ASN A N 1
ATOM 693 C CA . ASN A 1 92 ? 4.076 3.333 25.204 1.00 57.44 92 ASN A CA 1
ATOM 694 C C . ASN A 1 92 ? 4.404 3.719 23.744 1.00 57.44 92 ASN A C 1
ATOM 696 O O . ASN A 1 92 ? 5.373 3.172 23.212 1.00 57.44 92 ASN A O 1
ATOM 700 N N . PRO A 1 93 ? 3.619 4.566 23.054 1.00 58.78 93 PRO A N 1
ATOM 701 C CA . PRO A 1 93 ? 3.874 4.882 21.652 1.00 58.78 93 PRO A CA 1
ATOM 702 C C . PRO A 1 93 ? 5.197 5.647 21.524 1.00 58.78 93 PRO A C 1
ATOM 704 O O . PRO A 1 93 ? 5.385 6.709 22.109 1.00 58.78 93 PRO A O 1
ATOM 707 N N . LEU A 1 94 ? 6.136 5.076 20.769 1.00 58.12 94 LEU A N 1
ATOM 708 C CA . LEU A 1 94 ? 7.481 5.619 20.543 1.00 58.12 94 LEU A CA 1
ATOM 709 C C . LEU A 1 94 ? 7.519 6.689 19.428 1.00 58.12 94 LEU A C 1
ATOM 711 O O . LEU A 1 94 ? 8.582 6.980 18.886 1.00 58.12 94 LEU A O 1
ATOM 715 N N . GLY A 1 95 ? 6.374 7.270 19.066 1.00 67.88 95 GLY A N 1
ATOM 716 C CA . GLY A 1 95 ? 6.244 8.235 17.976 1.00 67.88 95 GLY A CA 1
ATOM 717 C C . GLY A 1 95 ? 4.788 8.648 17.722 1.00 67.88 95 GLY A C 1
ATOM 718 O O . GLY A 1 95 ? 3.898 8.190 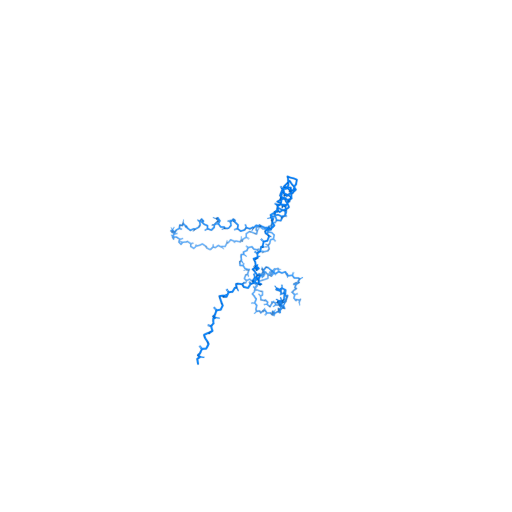18.437 1.00 67.88 95 GLY A O 1
ATOM 719 N N . PRO A 1 96 ? 4.536 9.500 16.711 1.00 79.25 96 PRO A N 1
ATOM 720 C CA . PRO A 1 96 ? 3.209 10.040 16.391 1.00 79.25 96 PRO A CA 1
ATOM 721 C C . PRO A 1 96 ? 2.277 9.042 15.683 1.00 79.25 96 PRO A C 1
ATOM 723 O O . PRO A 1 96 ? 1.167 9.404 15.307 1.00 79.25 96 PRO A O 1
ATOM 726 N N . GLU A 1 97 ? 2.725 7.811 15.438 1.00 82.75 97 GLU A N 1
ATOM 727 C CA . GLU A 1 97 ? 1.966 6.845 14.650 1.00 82.75 97 GLU A CA 1
ATOM 728 C C . GLU A 1 97 ? 0.890 6.154 15.505 1.00 82.75 97 GLU A C 1
ATOM 730 O O . GLU A 1 97 ? 1.187 5.719 16.624 1.00 82.75 97 GLU A O 1
ATOM 735 N N . PRO A 1 98 ? -0.351 6.000 15.000 1.00 86.94 98 PRO A N 1
ATOM 736 C CA . PRO A 1 98 ? -1.441 5.379 15.756 1.00 86.94 98 PRO A CA 1
ATOM 737 C C . PRO A 1 98 ? -1.189 3.895 16.069 1.00 86.94 98 PRO A C 1
ATOM 739 O O . PRO A 1 98 ? -1.881 3.310 16.905 1.00 86.94 98 PRO A O 1
ATOM 742 N N . TRP A 1 99 ? -0.202 3.265 15.417 1.00 90.62 99 TRP A N 1
ATOM 743 C CA . TRP A 1 99 ? 0.126 1.859 15.606 1.00 90.62 99 TRP A CA 1
ATOM 744 C C . TRP A 1 99 ? 1.577 1.536 15.278 1.00 90.62 99 TRP A C 1
ATOM 746 O O . TRP A 1 99 ? 2.187 2.137 14.408 1.00 90.62 99 TRP A O 1
ATOM 756 N N . TYR A 1 100 ? 2.131 0.551 15.977 1.00 89.75 100 TYR A N 1
ATOM 757 C CA . TYR A 1 100 ? 3.557 0.215 15.879 1.00 89.75 100 TYR A CA 1
ATOM 758 C C . TYR A 1 100 ? 3.850 -1.278 16.029 1.00 89.75 100 TYR A C 1
ATOM 760 O O . TYR A 1 100 ? 5.002 -1.712 15.976 1.00 89.75 100 TYR A O 1
ATOM 768 N N . LYS A 1 101 ? 2.816 -2.091 16.264 1.00 91.25 101 LYS A N 1
ATOM 769 C CA . LYS A 1 101 ? 2.960 -3.544 16.232 1.00 91.25 101 LYS A CA 1
ATOM 770 C C . LYS A 1 101 ? 2.885 -3.995 14.780 1.00 91.25 101 LYS A C 1
ATOM 772 O O . LYS A 1 101 ? 2.075 -3.497 14.010 1.00 91.25 101 LYS A O 1
ATOM 777 N N . VAL A 1 102 ? 3.667 -5.018 14.441 1.00 91.38 102 VAL A N 1
ATOM 778 C CA . VAL A 1 102 ? 3.641 -5.631 13.101 1.00 91.38 102 VAL A CA 1
ATOM 779 C C . VAL A 1 102 ? 2.253 -6.189 12.754 1.00 91.38 102 VAL A C 1
ATOM 781 O O . VAL A 1 102 ? 1.843 -6.162 11.599 1.00 91.38 102 VAL A O 1
ATOM 784 N N . ARG A 1 103 ? 1.525 -6.714 13.748 1.00 94.38 103 ARG A N 1
ATOM 785 C CA . ARG A 1 103 ? 0.147 -7.199 13.585 1.00 94.38 103 ARG A CA 1
ATOM 786 C C . ARG A 1 103 ? -0.828 -6.051 13.778 1.00 94.38 103 ARG A C 1
ATOM 788 O O . ARG A 1 103 ? -0.671 -5.319 14.751 1.00 94.38 103 ARG A O 1
ATOM 795 N N . LEU A 1 104 ? -1.830 -5.952 12.909 1.00 95.25 104 LEU A N 1
ATOM 796 C CA . LEU A 1 104 ? -2.929 -4.996 13.043 1.00 95.25 104 LEU A CA 1
ATOM 797 C C . LEU A 1 104 ? -3.713 -5.201 14.353 1.00 95.25 104 LEU A C 1
ATOM 799 O O . LEU A 1 104 ? -3.677 -6.298 14.928 1.00 95.25 104 LEU A O 1
ATOM 803 N N . PRO A 1 105 ? -4.416 -4.162 14.836 1.00 94.75 105 PRO A N 1
ATOM 804 C CA . PRO A 1 105 ? -5.396 -4.317 15.900 1.00 94.75 105 PRO A CA 1
ATOM 805 C C . PRO A 1 105 ? -6.483 -5.328 15.526 1.00 94.75 105 PRO A C 1
ATOM 807 O O . PRO A 1 105 ? -6.806 -5.508 14.356 1.00 94.75 105 PRO A O 1
ATOM 810 N N . THR A 1 106 ? -7.081 -5.966 16.528 1.00 94.75 106 THR A N 1
ATOM 811 C CA . THR A 1 106 ? -8.123 -6.988 16.332 1.00 94.75 106 THR A CA 1
ATOM 812 C C . THR A 1 106 ? -9.547 -6.442 16.466 1.00 94.75 106 THR A C 1
ATOM 814 O O . THR A 1 106 ? -10.491 -7.222 16.460 1.00 94.75 106 THR A O 1
ATOM 817 N N . ASN A 1 107 ? -9.718 -5.130 16.650 1.00 95.56 107 ASN A N 1
ATOM 818 C CA . ASN A 1 107 ? -11.022 -4.492 16.859 1.00 95.56 107 ASN A CA 1
ATOM 819 C C . ASN A 1 107 ? -11.752 -4.115 15.561 1.00 95.56 107 ASN A C 1
ATOM 821 O O . ASN A 1 107 ? -12.912 -3.726 15.633 1.00 95.56 107 ASN A O 1
ATOM 825 N N . VAL A 1 108 ? -11.099 -4.228 14.403 1.00 96.69 108 VAL A N 1
ATOM 826 C CA . VAL A 1 108 ? -11.721 -4.048 13.085 1.00 96.69 108 VAL A CA 1
ATOM 827 C C . VAL A 1 108 ? -11.523 -5.335 12.298 1.00 96.69 108 VAL A C 1
ATOM 829 O O . VAL A 1 108 ? -10.387 -5.748 12.060 1.00 96.69 108 VAL A O 1
ATOM 832 N N . ILE A 1 109 ? -12.620 -5.989 11.928 1.00 97.00 109 ILE A N 1
ATOM 833 C CA . ILE A 1 109 ? -12.610 -7.279 11.239 1.00 97.00 109 ILE A CA 1
ATOM 834 C C . ILE A 1 109 ? -13.174 -7.090 9.831 1.00 97.00 109 ILE A C 1
ATOM 836 O O . ILE A 1 109 ? -14.329 -6.698 9.698 1.00 97.00 109 ILE A O 1
ATOM 840 N N . PRO A 1 110 ? -12.412 -7.375 8.764 1.00 97.06 110 PRO A N 1
ATOM 841 C CA . PRO A 1 110 ? -12.962 -7.353 7.418 1.00 97.06 110 PRO A CA 1
ATOM 842 C C . PRO A 1 110 ? -13.951 -8.508 7.221 1.00 97.06 110 PRO A C 1
ATOM 844 O O . PRO A 1 110 ? -13.660 -9.658 7.550 1.00 97.06 110 PRO A O 1
ATOM 847 N N . VAL A 1 111 ? -15.111 -8.185 6.661 1.00 97.75 111 VAL A N 1
ATOM 848 C CA . VAL A 1 111 ? -16.204 -9.114 6.354 1.00 97.75 111 VAL A CA 1
ATOM 849 C C . VAL A 1 111 ? -16.209 -9.460 4.867 1.00 97.75 111 VAL A C 1
ATOM 851 O O . VAL A 1 111 ? -16.339 -10.630 4.508 1.00 97.75 111 VAL A O 1
ATOM 854 N N . HIS A 1 112 ? -16.046 -8.458 3.999 1.00 98.19 112 HIS A N 1
ATOM 855 C CA . HIS A 1 112 ? -16.052 -8.636 2.548 1.00 98.19 112 HIS A CA 1
ATOM 856 C C . HIS A 1 112 ? -15.113 -7.654 1.846 1.00 98.19 112 HIS A C 1
ATOM 858 O O . HIS A 1 112 ? -14.855 -6.564 2.357 1.00 98.19 112 HIS A O 1
ATOM 864 N N . TYR A 1 113 ? -14.621 -8.059 0.677 1.00 97.50 113 TYR A N 1
ATOM 865 C CA . TYR A 1 113 ? -1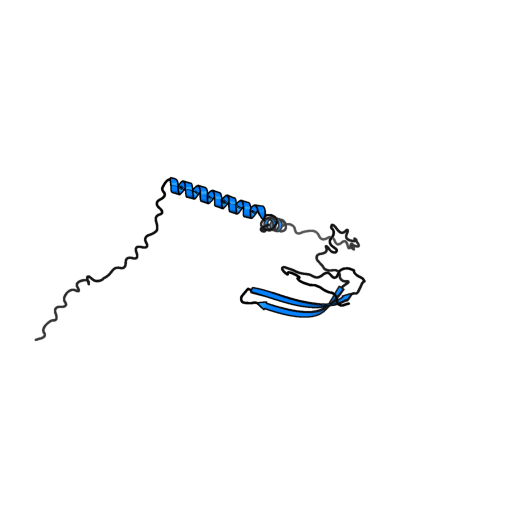3.794 -7.241 -0.200 1.00 97.50 113 TYR A CA 1
ATOM 866 C C . TYR A 1 113 ? -14.377 -7.267 -1.605 1.00 97.50 113 TYR A C 1
ATOM 868 O O . TYR A 1 113 ? -14.398 -8.330 -2.227 1.00 97.50 113 TYR A O 1
ATOM 876 N N . ASP A 1 114 ? -14.731 -6.096 -2.117 1.00 98.00 114 ASP A N 1
ATOM 877 C CA . ASP A 1 114 ? -15.014 -5.904 -3.533 1.00 98.00 114 ASP A CA 1
ATOM 878 C C . ASP A 1 114 ? -13.770 -5.312 -4.193 1.00 98.00 114 ASP A C 1
ATOM 880 O O . ASP A 1 114 ? -13.288 -4.241 -3.822 1.00 98.00 114 ASP A O 1
ATOM 884 N N . LEU A 1 115 ? -13.193 -6.065 -5.131 1.00 97.44 115 LEU A N 1
ATOM 885 C CA . LEU A 1 115 ? -11.900 -5.766 -5.745 1.00 97.44 115 LEU A CA 1
ATOM 886 C C . LEU A 1 115 ? -12.061 -5.536 -7.244 1.00 97.44 115 LEU A C 1
ATOM 888 O O . LEU A 1 115 ? -12.408 -6.454 -7.989 1.00 97.44 115 LEU A O 1
ATOM 892 N N . PHE A 1 116 ? -11.700 -4.339 -7.696 1.00 97.75 116 PHE A N 1
ATOM 893 C CA . PHE A 1 116 ? -11.585 -4.003 -9.109 1.00 97.75 116 PHE A CA 1
ATOM 894 C C . PHE A 1 116 ? -10.119 -3.779 -9.458 1.00 97.75 116 PHE A C 1
ATOM 896 O O . PHE A 1 116 ? -9.443 -2.958 -8.843 1.00 97.75 116 PHE A O 1
ATOM 903 N N . LEU A 1 117 ? -9.621 -4.508 -10.456 1.00 97.62 117 LEU A N 1
ATOM 904 C CA . LEU A 1 117 ? -8.225 -4.448 -10.878 1.00 97.62 117 LEU A CA 1
ATOM 905 C C . LEU A 1 117 ? -8.132 -4.282 -12.395 1.00 97.62 117 LEU A C 1
ATOM 907 O O . LEU A 1 117 ? -8.667 -5.083 -13.158 1.00 97.62 117 LEU A O 1
ATOM 911 N N . HIS A 1 118 ? -7.376 -3.277 -12.815 1.00 97.81 118 HIS A N 1
ATOM 912 C CA . HIS A 1 118 ? -7.070 -2.942 -14.198 1.00 97.81 118 HIS A CA 1
ATOM 913 C C . HIS A 1 118 ? -5.558 -3.086 -14.433 1.00 97.81 118 HIS A C 1
ATOM 915 O O . HIS A 1 118 ? -4.808 -2.111 -14.326 1.00 97.81 118 HIS A O 1
ATOM 921 N N . PRO A 1 119 ? -5.067 -4.307 -14.712 1.00 97.56 119 PRO A N 1
ATOM 922 C CA . PRO A 1 119 ? -3.664 -4.521 -15.032 1.00 97.56 119 PRO A CA 1
ATOM 923 C C . PRO A 1 119 ? -3.358 -4.066 -16.465 1.00 97.56 119 PRO A C 1
ATOM 925 O O . PRO A 1 119 ? -4.043 -4.439 -17.416 1.00 97.56 119 PRO A O 1
ATOM 928 N N . ASN A 1 120 ? -2.271 -3.320 -16.634 1.00 98.00 120 ASN A N 1
ATOM 929 C CA . ASN A 1 120 ? -1.688 -3.000 -17.928 1.00 98.00 120 ASN A CA 1
ATOM 930 C C . ASN A 1 120 ? -0.433 -3.853 -18.144 1.00 98.00 120 ASN A C 1
ATOM 932 O O . ASN A 1 120 ? 0.627 -3.602 -17.572 1.00 98.00 120 ASN A O 1
ATOM 936 N N . LEU A 1 121 ? -0.552 -4.870 -18.997 1.00 97.88 121 LEU A N 1
ATOM 937 C CA . LEU A 1 121 ? 0.531 -5.822 -19.259 1.00 97.88 121 LEU A CA 1
ATOM 938 C C . LEU A 1 121 ? 1.616 -5.269 -20.192 1.00 97.88 121 LEU A C 1
ATOM 940 O O . LEU A 1 121 ? 2.722 -5.800 -20.217 1.00 97.88 121 LEU A O 1
ATOM 944 N N . THR A 1 122 ? 1.324 -4.208 -20.947 1.00 98.00 122 THR A N 1
ATOM 945 C CA . THR A 1 122 ? 2.309 -3.550 -21.815 1.00 98.00 122 THR A CA 1
ATOM 946 C C . THR A 1 122 ? 3.281 -2.709 -20.994 1.00 98.00 122 THR A C 1
ATOM 948 O O . THR A 1 122 ? 4.478 -2.723 -21.263 1.00 98.00 122 THR A O 1
ATOM 951 N N . THR A 1 123 ? 2.780 -1.995 -19.983 1.00 97.75 123 THR A N 1
ATOM 952 C CA . THR A 1 123 ? 3.602 -1.173 -19.078 1.00 97.75 123 THR A CA 1
ATOM 953 C C . THR A 1 123 ? 4.036 -1.917 -17.816 1.00 97.75 123 THR A C 1
ATOM 955 O O . THR A 1 123 ? 4.930 -1.445 -17.118 1.00 97.75 123 THR A O 1
ATOM 958 N N . GLY A 1 124 ? 3.424 -3.064 -17.506 1.00 96.88 124 GLY A N 1
ATOM 959 C CA . GLY A 1 124 ? 3.677 -3.812 -16.274 1.00 96.88 124 GLY A CA 1
ATOM 960 C C . GLY A 1 124 ? 3.145 -3.112 -15.019 1.00 96.88 124 GLY A C 1
ATOM 961 O O . GLY A 1 124 ? 3.697 -3.297 -13.938 1.00 96.88 124 GLY A O 1
ATOM 962 N N . THR A 1 125 ? 2.105 -2.287 -15.156 1.00 97.31 125 THR A N 1
ATOM 963 C CA . THR A 1 125 ? 1.495 -1.524 -14.055 1.00 97.31 125 THR A CA 1
ATOM 964 C C . THR A 1 125 ? 0.071 -1.998 -13.786 1.00 97.31 125 THR A C 1
ATOM 966 O O . THR A 1 125 ? -0.502 -2.755 -14.568 1.00 97.31 125 THR A O 1
ATOM 969 N N . PHE A 1 126 ? -0.521 -1.564 -12.677 1.00 96.81 126 PHE A N 1
ATOM 970 C CA . PHE A 1 126 ? -1.928 -1.815 -12.389 1.00 96.81 126 PHE A CA 1
ATOM 971 C C . PHE A 1 126 ? -2.566 -0.602 -11.723 1.00 96.81 126 PHE A C 1
ATOM 973 O O . PHE A 1 126 ? -1.901 0.148 -11.009 1.00 96.81 126 PHE A O 1
ATOM 980 N N . GLU A 1 127 ? -3.864 -0.456 -11.942 1.00 97.81 127 GLU A N 1
ATOM 981 C CA . GLU A 1 127 ? -4.739 0.466 -11.225 1.00 97.81 127 GLU A CA 1
ATOM 982 C C . GLU A 1 127 ? -5.939 -0.316 -10.699 1.00 97.81 127 GLU A C 1
ATOM 984 O O . GLU A 1 127 ? -6.229 -1.411 -11.181 1.00 97.81 127 GLU A O 1
ATOM 989 N N . GLY A 1 128 ? -6.633 0.201 -9.695 1.00 96.88 128 GLY A N 1
ATOM 990 C CA . GLY A 1 128 ? -7.758 -0.517 -9.121 1.00 96.88 128 GLY A CA 1
ATOM 991 C C . GLY A 1 128 ? -8.433 0.220 -7.983 1.00 96.88 128 GLY A C 1
ATOM 992 O O . GLY A 1 128 ? -7.960 1.259 -7.525 1.00 96.88 128 GLY A O 1
ATOM 993 N N . GLU A 1 129 ? -9.532 -0.364 -7.534 1.00 97.62 129 GLU A N 1
ATOM 994 C CA . GLU A 1 129 ? -10.337 0.094 -6.412 1.00 97.62 129 GLU A CA 1
ATOM 995 C C . GLU A 1 129 ? -10.634 -1.092 -5.497 1.00 97.62 129 GLU A C 1
ATOM 997 O O . GLU A 1 129 ? -10.765 -2.234 -5.948 1.00 97.62 129 GLU A O 1
ATOM 1002 N N . VAL A 1 130 ? -10.693 -0.813 -4.198 1.00 97.25 130 VAL A N 1
ATOM 1003 C CA . VAL A 1 130 ? -11.079 -1.784 -3.184 1.00 97.25 130 VAL A CA 1
ATOM 1004 C C . VAL A 1 130 ? -12.115 -1.158 -2.264 1.00 97.25 130 VAL A C 1
ATOM 1006 O O . VAL A 1 130 ? -11.857 -0.123 -1.650 1.00 97.25 130 VAL A O 1
ATOM 1009 N N . GLU A 1 131 ? -13.259 -1.817 -2.141 1.00 97.62 131 GLU A N 1
ATOM 1010 C CA . GLU A 1 131 ? -14.242 -1.541 -1.101 1.00 97.62 131 GLU A CA 1
ATOM 1011 C C . GLU A 1 131 ? -14.141 -2.642 -0.042 1.00 97.62 131 GLU A C 1
ATOM 1013 O O . GLU A 1 131 ? -14.089 -3.834 -0.354 1.00 97.62 131 GLU A O 1
ATOM 1018 N N . ILE A 1 132 ? -14.023 -2.234 1.223 1.00 97.31 132 ILE A N 1
ATOM 1019 C CA . ILE A 1 132 ? -13.829 -3.148 2.350 1.00 97.31 132 ILE A CA 1
ATOM 1020 C C . ILE A 1 132 ? -15.007 -2.982 3.295 1.00 97.31 132 ILE A C 1
ATOM 1022 O O . ILE A 1 132 ? -15.106 -1.976 3.999 1.00 97.31 132 ILE A O 1
ATOM 1026 N N . LEU A 1 133 ? -15.863 -3.997 3.362 1.00 97.44 133 LEU A N 1
ATOM 1027 C CA . LEU A 1 133 ? -16.867 -4.078 4.410 1.00 97.44 133 LEU A CA 1
ATOM 1028 C C . LEU A 1 133 ? -16.186 -4.560 5.688 1.00 97.44 133 LEU A C 1
ATOM 1030 O O . LEU A 1 133 ? -15.595 -5.641 5.703 1.00 97.44 133 LEU A O 1
ATOM 1034 N N . VAL A 1 134 ? -16.271 -3.775 6.758 1.00 96.44 134 VAL A N 1
ATOM 1035 C CA . VAL A 1 134 ? -15.652 -4.090 8.050 1.00 96.44 134 VAL A CA 1
ATOM 1036 C C . VAL A 1 134 ? -16.683 -4.105 9.171 1.00 96.44 134 VAL A C 1
ATOM 1038 O O . VAL A 1 134 ? -17.633 -3.329 9.164 1.00 96.44 134 VAL A O 1
ATOM 1041 N N . ASP A 1 135 ? -16.453 -4.967 10.153 1.00 97.06 135 ASP A N 1
ATOM 1042 C CA . ASP A 1 135 ? -17.142 -4.980 11.435 1.00 97.06 135 ASP A CA 1
ATOM 1043 C C . ASP A 1 135 ? -16.237 -4.354 12.507 1.00 97.06 135 ASP A C 1
ATOM 1045 O O . ASP A 1 135 ? -15.066 -4.728 12.649 1.00 97.06 135 ASP A O 1
ATOM 1049 N N . VAL A 1 136 ? -16.761 -3.371 13.240 1.00 96.12 136 VAL A N 1
ATOM 1050 C CA . VAL A 1 136 ? -16.015 -2.599 14.244 1.00 96.12 136 VAL A CA 1
ATOM 1051 C C . VAL A 1 136 ? -16.472 -3.037 15.630 1.00 96.12 136 VAL A C 1
ATOM 1053 O O . VAL A 1 136 ? -17.487 -2.583 16.150 1.00 96.12 136 VAL A O 1
ATOM 1056 N N . LEU A 1 137 ? -15.688 -3.918 16.251 1.00 96.62 137 LEU A N 1
ATOM 1057 C CA . LEU A 1 137 ? -16.014 -4.524 17.545 1.00 96.62 137 LEU A CA 1
ATOM 1058 C C . LEU A 1 137 ? -15.829 -3.565 18.728 1.00 96.62 137 LEU A C 1
ATOM 1060 O O . LEU A 1 137 ? -16.407 -3.765 19.795 1.00 96.62 137 LEU A O 1
ATOM 1064 N N . GLN A 1 138 ? -14.974 -2.557 18.564 1.00 95.69 138 GLN A N 1
ATOM 1065 C CA . GLN A 1 138 ? -14.714 -1.525 19.562 1.00 95.69 138 GLN A CA 1
ATOM 1066 C C . GLN A 1 138 ? -14.518 -0.185 18.863 1.00 95.69 138 GLN A C 1
ATOM 1068 O O . GLN A 1 138 ? -13.779 -0.115 17.877 1.00 95.69 138 GLN A O 1
ATOM 1073 N N . GLU A 1 139 ? -15.144 0.859 19.415 1.00 95.25 139 GLU A N 1
ATOM 1074 C CA . GLU A 1 139 ? -15.020 2.239 18.943 1.00 95.25 139 GLU A CA 1
ATOM 1075 C C . GLU A 1 139 ? -13.551 2.611 18.719 1.00 95.25 139 GLU A C 1
ATOM 1077 O O . GLU A 1 139 ? -12.682 2.371 19.564 1.00 95.25 139 GLU A O 1
ATOM 1082 N N . THR A 1 140 ? -13.267 3.152 17.537 1.00 93.31 140 THR A N 1
ATOM 1083 C CA . THR A 1 140 ? -11.912 3.474 17.113 1.00 93.31 140 THR A CA 1
ATOM 1084 C C . THR A 1 140 ? -11.913 4.646 16.146 1.00 93.31 140 THR A C 1
ATOM 1086 O O . THR A 1 140 ? -12.827 4.805 15.344 1.00 93.31 140 THR A O 1
ATOM 1089 N N . GLU A 1 141 ? -10.867 5.458 16.226 1.00 92.81 141 GLU A N 1
ATOM 1090 C CA . GLU A 1 141 ? -10.651 6.613 15.353 1.00 92.81 141 GLU A CA 1
ATOM 1091 C C . GLU A 1 141 ? -9.924 6.220 14.054 1.00 92.81 141 GLU A C 1
ATOM 1093 O O . GLU A 1 141 ? -10.018 6.918 13.047 1.00 92.81 141 GLU A O 1
ATOM 1098 N N . TYR A 1 142 ? -9.214 5.084 14.059 1.00 93.31 142 TYR A N 1
ATOM 1099 C CA . TYR A 1 142 ? -8.339 4.671 12.964 1.00 93.31 142 TYR A CA 1
ATOM 1100 C C . TYR A 1 142 ? -8.699 3.278 12.450 1.00 93.31 142 TYR A C 1
ATOM 1102 O O . TYR A 1 142 ? -8.719 2.304 13.202 1.00 93.31 142 TYR A O 1
ATOM 1110 N N . ILE A 1 143 ? -8.874 3.170 11.132 1.00 93.88 143 ILE A N 1
ATOM 1111 C CA . ILE A 1 143 ? -8.908 1.891 10.421 1.00 93.88 143 ILE A CA 1
ATOM 1112 C C . ILE A 1 143 ? -7.524 1.669 9.815 1.00 93.88 143 ILE A C 1
ATOM 1114 O O . ILE A 1 143 ? -7.081 2.420 8.947 1.00 93.88 143 ILE A O 1
ATOM 1118 N N . LEU A 1 144 ? -6.826 0.643 10.296 1.00 95.06 144 LEU A N 1
ATOM 1119 C CA . LEU A 1 144 ? -5.466 0.325 9.870 1.00 95.06 144 LEU A CA 1
ATOM 1120 C C . LEU A 1 144 ? -5.479 -0.863 8.914 1.00 95.06 144 LEU A C 1
ATOM 1122 O O . LEU A 1 144 ? -6.061 -1.904 9.212 1.00 95.06 144 LEU A O 1
ATOM 1126 N N . VAL A 1 145 ? -4.788 -0.717 7.786 1.00 94.88 145 VAL A N 1
ATOM 1127 C CA . VAL A 1 145 ? -4.655 -1.748 6.751 1.00 94.88 145 VAL A CA 1
ATOM 1128 C C . VAL A 1 145 ? -3.198 -1.886 6.326 1.00 94.88 145 VAL A C 1
ATOM 1130 O O . VAL A 1 145 ? -2.392 -0.972 6.493 1.00 94.88 145 VAL A O 1
ATOM 1133 N N . HIS A 1 146 ? -2.844 -3.039 5.766 1.00 95.06 146 HIS A N 1
ATOM 1134 C CA . HIS A 1 146 ? -1.526 -3.231 5.174 1.00 95.06 146 HIS A CA 1
ATOM 1135 C C . HIS A 1 146 ? -1.497 -2.719 3.733 1.00 95.06 146 HIS A C 1
ATOM 1137 O O . HIS A 1 146 ? -2.369 -3.048 2.934 1.00 95.06 146 HIS A O 1
ATOM 1143 N N . THR A 1 147 ? -0.442 -1.988 3.385 1.00 94.19 147 THR A N 1
ATOM 1144 C CA . THR A 1 147 ? -0.096 -1.633 2.006 1.00 94.19 147 THR A CA 1
ATOM 1145 C C . THR A 1 147 ? 1.393 -1.900 1.792 1.00 94.19 147 THR A C 1
ATOM 1147 O O . THR A 1 147 ? 2.199 -1.785 2.716 1.00 94.19 147 THR A O 1
ATOM 1150 N N . ASN A 1 148 ? 1.778 -2.318 0.587 1.00 94.81 148 ASN A N 1
ATOM 1151 C CA . ASN A 1 148 ? 3.182 -2.532 0.244 1.00 94.81 148 ASN A CA 1
ATOM 1152 C C . ASN A 1 148 ? 3.405 -2.203 -1.230 1.00 94.81 148 ASN A C 1
ATOM 1154 O O . ASN A 1 148 ? 2.795 -2.826 -2.093 1.00 94.81 148 ASN A O 1
ATOM 1158 N N . GLY A 1 149 ? 4.256 -1.215 -1.513 1.00 93.69 149 GLY A N 1
ATOM 1159 C CA . GLY A 1 149 ? 4.550 -0.800 -2.887 1.00 93.69 149 GLY A CA 1
ATOM 1160 C C . GLY A 1 149 ? 3.338 -0.257 -3.656 1.00 93.69 149 GLY A C 1
ATOM 1161 O O . GLY A 1 149 ? 3.338 -0.309 -4.880 1.00 93.69 149 GLY A O 1
ATOM 1162 N N . MET A 1 150 ? 2.312 0.240 -2.956 1.00 95.12 150 MET A N 1
ATOM 1163 C CA . MET A 1 150 ? 1.082 0.786 -3.541 1.00 95.12 150 MET A CA 1
ATOM 1164 C C . MET A 1 150 ? 0.960 2.283 -3.251 1.00 95.12 150 MET A C 1
ATOM 1166 O O . MET A 1 150 ? 1.285 2.734 -2.152 1.00 95.12 150 MET A O 1
ATOM 1170 N N . THR A 1 151 ? 0.436 3.041 -4.212 1.00 96.50 151 THR A N 1
ATOM 1171 C CA . THR A 1 151 ? 0.079 4.454 -4.031 1.00 96.50 151 THR A CA 1
ATOM 1172 C C . THR A 1 151 ? -1.430 4.573 -3.859 1.00 96.50 151 THR A C 1
ATOM 1174 O O . THR A 1 151 ? -2.182 4.264 -4.778 1.00 96.50 151 THR A O 1
ATOM 1177 N N . VAL A 1 152 ? -1.875 5.026 -2.685 1.00 95.81 152 VAL A N 1
ATOM 1178 C CA . VAL A 1 152 ? -3.295 5.285 -2.413 1.00 95.81 152 VAL A CA 1
ATOM 1179 C C . VAL A 1 152 ? -3.625 6.700 -2.877 1.00 95.81 152 VAL A C 1
ATOM 1181 O O . VAL A 1 152 ? -3.131 7.671 -2.310 1.00 95.81 152 VAL A O 1
ATOM 1184 N N . SER A 1 153 ? -4.431 6.814 -3.929 1.00 96.88 153 SER A N 1
ATOM 1185 C CA . SER A 1 153 ? -4.833 8.101 -4.509 1.00 96.88 153 SER A CA 1
ATOM 1186 C C . SER A 1 153 ? -6.051 8.713 -3.814 1.00 96.88 153 SER A C 1
ATOM 1188 O O . SER A 1 153 ? -6.150 9.934 -3.709 1.00 96.88 153 SER A O 1
ATOM 1190 N N . LYS A 1 154 ? -6.974 7.876 -3.329 1.00 96.31 154 LYS A N 1
ATOM 1191 C CA . LYS A 1 154 ? -8.205 8.286 -2.652 1.00 96.31 154 LYS A CA 1
ATOM 1192 C C . LYS A 1 154 ? -8.623 7.229 -1.632 1.00 96.31 154 LYS A C 1
ATOM 1194 O O . LYS A 1 154 ? -8.465 6.036 -1.871 1.00 96.31 154 LYS A O 1
ATOM 1199 N N . SER A 1 155 ? -9.191 7.682 -0.522 1.00 95.75 155 SER A N 1
ATOM 1200 C CA . SER A 1 155 ? -9.902 6.852 0.447 1.00 95.75 155 SER A CA 1
ATOM 1201 C C . SER A 1 155 ? -11.105 7.625 0.986 1.00 95.75 155 SER A C 1
ATOM 1203 O O . SER A 1 155 ? -11.077 8.854 1.084 1.00 95.75 155 SER A O 1
ATOM 1205 N N . SER A 1 156 ? -12.187 6.918 1.297 1.00 96.44 156 SER A N 1
ATOM 1206 C CA . SER A 1 156 ? -13.390 7.492 1.899 1.00 96.44 156 SER A CA 1
ATOM 1207 C C . SER A 1 156 ? -14.128 6.428 2.693 1.00 96.44 156 SER A C 1
ATOM 1209 O O . SER A 1 156 ? -14.071 5.252 2.346 1.00 96.44 156 SER A O 1
ATOM 1211 N N . VAL A 1 157 ? -14.842 6.857 3.726 1.00 94.38 157 VAL A N 1
ATOM 1212 C CA . VAL A 1 157 ? -15.793 6.023 4.462 1.00 94.38 157 VAL A CA 1
ATOM 1213 C C . VAL A 1 157 ? -17.194 6.531 4.109 1.00 94.38 157 VAL A C 1
ATOM 1215 O O . VAL A 1 157 ? -17.393 7.750 4.144 1.00 94.38 157 VAL A O 1
ATOM 1218 N N . PRO A 1 158 ? -18.140 5.660 3.718 1.00 87.56 158 PRO A N 1
ATOM 1219 C CA . PRO A 1 158 ? -19.521 6.072 3.492 1.00 87.56 158 PRO A CA 1
ATOM 1220 C C . PRO A 1 158 ? -20.126 6.626 4.790 1.00 87.56 158 PRO A C 1
ATOM 1222 O O . PRO A 1 158 ? -19.875 6.084 5.866 1.00 87.56 158 PRO A O 1
ATOM 1225 N N . SER A 1 159 ? -20.884 7.718 4.686 1.00 73.31 159 SER A N 1
ATOM 1226 C CA . SER A 1 159 ? -21.611 8.351 5.799 1.00 73.31 159 SER A CA 1
ATOM 1227 C C . SER A 1 159 ? -22.873 7.596 6.189 1.00 73.31 159 SER A C 1
ATOM 1229 O O . SER A 1 159 ? -23.578 7.175 5.242 1.00 73.31 159 SER A O 1
#

Organism: Nematostella vectensis (NCBI:txid45351)

Radius of gyration: 37.07 Å; chains: 1; bounding box: 71×63×114 Å

InterPro domains:
  IPR042097 Aminopeptidase N-like , N-terminal domain superfamliy [G3DSA:2.60.40.1730] (95-159)
  IPR042097 Am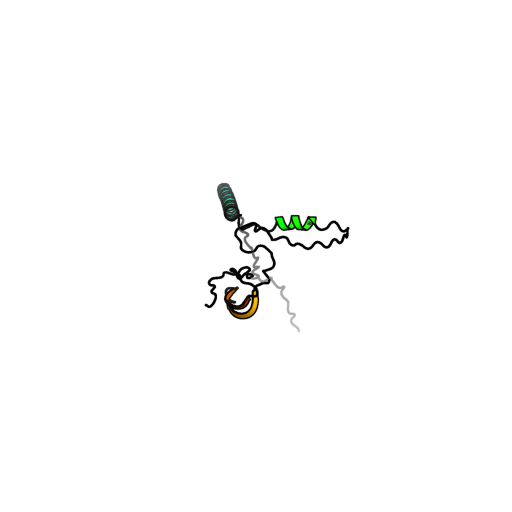inopeptidase N-like , N-terminal domain superfamliy [SSF63737] (97-157)
  IPR045357 Aminopeptidase N-like , N-terminal domain [PF17900] (110-156)